Protein AF-A0AAU5KSB3-F1 (afdb_monomer_lite)

Sequence (103 aa):
MIPPGAVTWRLQGNLGGETPVDPVRGPLAVGGLHGERAGLQLPGYPTDDWTPTRLPATDTTPGVSWYTTTVPLDLPAGQDTSLGLTLTDDPSRRYRAEIFVNG

Secondary structure (DSSP, 8-state):
-PPTTPPPP----STTTTS-S-TTT-TTS--SSHHHHHTTTSTT---TTSPP--SSP----SS-----------PPTT------------TT--------S--

pLDDT: mean 93.21, std 6.08, range [63.75, 97.88]

Radius of gyration: 18.81 Å; chains: 1; bounding box: 43×35×61 Å

Structure (mmCIF, N/CA/C/O backbone):
data_AF-A0AAU5KSB3-F1
#
_entry.id   AF-A0AAU5KSB3-F1
#
loop_
_atom_site.group_PDB
_atom_site.id
_atom_site.type_symbol
_atom_site.label_atom_id
_atom_site.label_alt_id
_atom_site.label_comp_id
_atom_site.label_asym_id
_atom_site.label_entity_id
_atom_site.label_seq_id
_atom_site.pdbx_PDB_ins_code
_atom_site.Cartn_x
_atom_site.Cartn_y
_atom_site.Cartn_z
_atom_site.occupancy
_atom_site.B_iso_or_equiv
_atom_site.auth_seq_id
_atom_site.auth_comp_id
_atom_site.auth_asym_id
_atom_site.auth_atom_id
_atom_site.pdbx_PDB_model_num
ATOM 1 N N . MET A 1 1 ? 19.507 5.738 -36.960 1.00 63.75 1 MET A N 1
ATOM 2 C CA . MET A 1 1 ? 19.761 4.314 -36.660 1.00 63.75 1 MET A CA 1
ATOM 3 C C . MET A 1 1 ? 20.229 4.254 -35.214 1.00 63.75 1 MET A C 1
ATOM 5 O O . MET A 1 1 ? 21.204 4.927 -34.906 1.00 63.75 1 MET A O 1
ATOM 9 N N . ILE A 1 2 ? 19.490 3.600 -34.314 1.00 67.69 2 ILE A N 1
ATOM 10 C CA . ILE A 1 2 ? 19.903 3.483 -32.907 1.00 67.69 2 ILE A CA 1
ATOM 11 C C . ILE A 1 2 ? 21.018 2.425 -32.839 1.00 67.69 2 ILE A C 1
ATOM 13 O O . ILE A 1 2 ? 20.821 1.345 -33.399 1.00 67.69 2 ILE A O 1
ATOM 17 N N . PRO A 1 3 ? 22.186 2.716 -32.236 1.00 69.94 3 PRO A N 1
ATOM 18 C CA . PRO A 1 3 ? 23.280 1.756 -32.183 1.00 69.94 3 PRO A CA 1
ATOM 19 C C . PRO A 1 3 ? 22.870 0.502 -31.391 1.00 69.94 3 PRO A C 1
ATOM 21 O O . PRO A 1 3 ? 22.123 0.617 -30.412 1.00 69.94 3 PRO A O 1
ATOM 24 N N . PRO A 1 4 ? 23.344 -0.696 -31.785 1.00 69.69 4 PRO A N 1
ATOM 25 C CA . PRO A 1 4 ? 23.112 -1.913 -31.015 1.00 69.69 4 PRO A CA 1
ATOM 26 C C . PRO A 1 4 ? 23.622 -1.711 -29.582 1.00 69.69 4 PRO A C 1
ATOM 28 O O . PRO A 1 4 ? 24.782 -1.367 -29.372 1.00 69.69 4 PRO A O 1
ATOM 31 N N . GLY A 1 5 ? 22.722 -1.868 -28.606 1.00 82.00 5 GLY A N 1
ATOM 32 C CA . GLY A 1 5 ? 22.999 -1.644 -27.183 1.00 82.00 5 GLY A CA 1
ATOM 33 C C . GLY A 1 5 ? 22.450 -0.341 -26.589 1.00 82.00 5 GLY A C 1
ATOM 34 O O . GLY A 1 5 ? 22.582 -0.145 -25.383 1.00 82.00 5 GLY A O 1
ATOM 35 N N . ALA A 1 6 ? 21.808 0.543 -27.364 1.00 86.12 6 ALA A N 1
ATOM 36 C CA . ALA A 1 6 ? 21.170 1.716 -26.765 1.00 86.12 6 ALA A CA 1
ATOM 37 C C . ALA A 1 6 ? 19.877 1.333 -26.022 1.00 86.12 6 ALA A C 1
ATOM 39 O O . ALA A 1 6 ? 18.973 0.713 -26.586 1.00 86.12 6 ALA A O 1
ATOM 40 N N . VAL A 1 7 ? 19.776 1.749 -24.761 1.00 92.00 7 VAL A N 1
ATOM 41 C CA . VAL A 1 7 ? 18.607 1.516 -23.906 1.00 92.00 7 VAL A CA 1
ATOM 42 C C . VAL A 1 7 ? 17.668 2.716 -23.989 1.00 92.00 7 VAL A C 1
ATOM 44 O O . VAL A 1 7 ? 18.085 3.854 -23.782 1.00 92.00 7 VAL A O 1
ATOM 47 N N . THR A 1 8 ? 16.387 2.468 -24.270 1.00 94.25 8 THR A N 1
ATOM 48 C CA . THR A 1 8 ? 15.326 3.474 -24.108 1.00 94.25 8 THR A CA 1
ATOM 49 C C . THR A 1 8 ? 14.649 3.278 -22.760 1.00 94.25 8 THR A C 1
ATOM 51 O O . THR A 1 8 ? 14.173 2.185 -22.457 1.00 94.25 8 THR A O 1
ATOM 54 N N . TRP A 1 9 ? 14.592 4.342 -21.963 1.00 95.88 9 TRP A N 1
ATOM 55 C CA . TRP A 1 9 ? 14.044 4.309 -20.611 1.00 95.88 9 TRP A CA 1
ATOM 56 C C . TRP A 1 9 ? 12.586 4.760 -20.562 1.00 95.88 9 TRP A C 1
ATOM 58 O O . TRP A 1 9 ? 12.143 5.598 -21.346 1.00 95.88 9 TRP A O 1
ATOM 68 N N . ARG A 1 10 ? 11.854 4.220 -19.587 1.00 96.25 10 ARG A N 1
ATOM 69 C CA . ARG A 1 10 ? 10.553 4.718 -19.134 1.00 96.25 10 ARG A CA 1
ATOM 70 C C . ARG A 1 10 ? 10.571 4.778 -17.611 1.00 96.25 10 ARG A C 1
ATOM 72 O O . ARG A 1 10 ? 11.205 3.938 -16.978 1.00 96.25 10 ARG A O 1
ATOM 79 N N .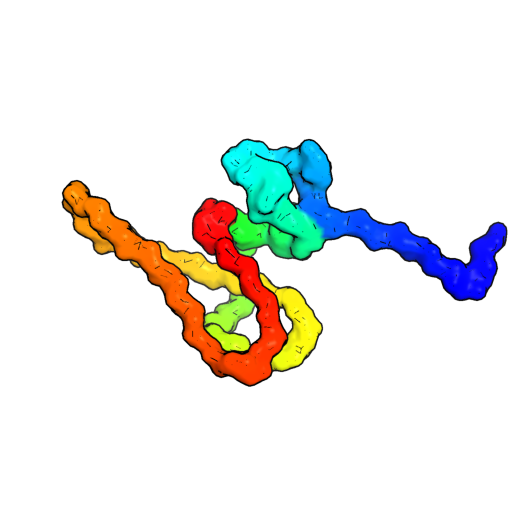 LEU A 1 11 ? 9.872 5.754 -17.044 1.00 96.56 11 LEU A N 1
ATOM 80 C CA . LEU A 1 11 ? 9.721 5.935 -15.604 1.00 96.56 11 LEU A CA 1
ATOM 81 C C . LEU A 1 11 ? 8.267 6.293 -15.304 1.00 96.56 11 LEU A C 1
ATOM 83 O O . LEU A 1 11 ? 7.657 7.050 -16.054 1.00 96.56 11 LEU A O 1
ATOM 87 N N . GLN A 1 12 ? 7.732 5.754 -14.212 1.00 95.81 12 GLN A N 1
ATOM 88 C CA . GLN A 1 12 ? 6.381 6.047 -13.754 1.00 95.81 12 GLN A CA 1
ATOM 89 C C . GLN A 1 12 ? 6.352 6.076 -12.223 1.00 95.81 12 GLN A C 1
ATOM 91 O O . GLN A 1 12 ? 6.645 5.068 -11.583 1.00 95.81 12 GLN A O 1
ATOM 96 N N . GLY A 1 13 ? 5.987 7.230 -11.662 1.00 96.25 13 GLY A N 1
ATOM 97 C CA . GLY A 1 13 ? 5.630 7.388 -10.250 1.00 96.25 13 GLY A CA 1
ATOM 98 C C . GLY A 1 13 ? 4.137 7.139 -10.026 1.00 96.25 13 GLY A C 1
ATOM 99 O O . GLY A 1 13 ? 3.528 6.305 -10.708 1.00 96.25 13 GLY A O 1
ATOM 100 N N . ASN A 1 14 ? 3.531 7.893 -9.112 1.00 96.88 14 ASN A N 1
ATOM 101 C CA . ASN A 1 14 ? 2.084 7.897 -8.914 1.00 96.88 14 ASN A CA 1
ATOM 102 C C . ASN A 1 14 ? 1.325 8.252 -10.195 1.00 96.88 14 ASN A C 1
ATOM 104 O O . ASN A 1 14 ? 1.838 8.919 -11.101 1.00 96.88 14 ASN A O 1
ATOM 108 N N . LEU A 1 15 ? 0.090 7.764 -10.294 1.00 96.62 15 LEU A N 1
ATOM 109 C CA . LEU A 1 15 ? -0.764 8.068 -11.433 1.00 96.62 15 LEU A CA 1
ATOM 110 C C . LEU A 1 15 ? -1.094 9.568 -11.432 1.00 96.62 15 LEU A C 1
ATOM 112 O O . LEU A 1 15 ? -1.516 10.109 -10.414 1.00 96.62 15 LEU A O 1
ATOM 116 N N . GLY A 1 16 ? -0.875 10.229 -12.570 1.00 95.00 16 GLY A N 1
ATOM 117 C CA . GLY A 1 16 ? -1.095 11.670 -12.728 1.00 95.00 16 GLY A CA 1
ATOM 118 C C . GLY A 1 16 ? 0.063 12.569 -12.269 1.00 95.00 16 GLY A C 1
ATOM 119 O O . GLY A 1 16 ? 0.059 13.755 -12.592 1.00 95.00 16 GLY A O 1
ATOM 120 N N . GLY A 1 17 ? 1.088 12.030 -11.595 1.00 95.19 17 GLY A N 1
ATOM 121 C CA . GLY A 1 17 ? 2.250 12.805 -11.144 1.00 95.19 17 GLY A CA 1
ATOM 122 C C . GLY A 1 17 ? 1.839 13.973 -10.243 1.00 95.19 17 GLY A C 1
ATOM 123 O O . GLY A 1 17 ? 1.224 13.768 -9.199 1.00 95.19 17 GLY A O 1
ATOM 124 N N . GLU A 1 18 ? 2.136 15.200 -10.671 1.00 95.69 18 GLU A N 1
ATOM 125 C CA . GLU A 1 18 ? 1.778 16.440 -9.960 1.00 95.69 18 GLU A CA 1
ATOM 126 C C . GLU A 1 18 ? 0.280 16.786 -10.025 1.00 95.69 18 GLU A C 1
ATOM 128 O O . GLU A 1 18 ? -0.158 17.739 -9.387 1.00 95.69 18 GLU A O 1
ATOM 133 N N . THR A 1 19 ? -0.517 16.027 -10.785 1.00 95.00 19 THR A N 1
ATOM 134 C CA . THR A 1 19 ? -1.983 16.131 -10.827 1.00 95.00 19 THR A CA 1
ATOM 135 C C . THR A 1 19 ? -2.593 14.873 -10.198 1.00 95.00 19 THR A C 1
ATOM 137 O O . THR A 1 19 ? -2.823 13.891 -10.908 1.00 95.00 19 THR A O 1
ATOM 140 N N . PRO A 1 20 ? -2.827 14.849 -8.871 1.00 89.88 20 PRO A N 1
ATOM 141 C CA . PRO A 1 20 ? -3.273 13.648 -8.173 1.00 89.88 20 PRO A CA 1
ATOM 142 C C . PRO A 1 20 ? -4.657 13.201 -8.633 1.00 89.88 20 PRO A C 1
ATOM 144 O O . PRO A 1 20 ? -5.579 14.008 -8.743 1.00 89.88 20 PRO A O 1
ATOM 147 N N . VAL A 1 21 ? -4.812 11.894 -8.837 1.00 94.56 21 VAL A N 1
ATOM 148 C CA . VAL A 1 21 ? -6.114 11.282 -9.149 1.00 94.56 21 VAL A CA 1
ATOM 149 C C . VAL A 1 21 ? -7.031 11.183 -7.928 1.00 94.56 21 VAL A C 1
ATOM 151 O O . VAL A 1 21 ? -8.248 11.175 -8.083 1.00 94.56 21 VAL A O 1
ATOM 154 N N . ASP A 1 22 ? -6.453 11.146 -6.724 1.00 95.06 22 ASP A N 1
ATOM 155 C CA . ASP A 1 22 ? -7.172 11.200 -5.451 1.00 95.06 22 ASP A CA 1
ATOM 156 C C . ASP A 1 22 ? -6.875 12.534 -4.741 1.00 95.06 22 ASP A C 1
ATOM 158 O O . ASP A 1 22 ? -5.911 12.643 -3.975 1.00 95.06 22 ASP A O 1
ATOM 162 N N . PRO A 1 23 ? -7.681 13.581 -4.990 1.00 94.38 23 PRO A N 1
ATOM 163 C CA . PRO A 1 23 ? -7.500 14.868 -4.330 1.00 94.38 23 PRO A CA 1
ATOM 164 C C . PRO A 1 23 ? -7.914 14.846 -2.852 1.00 94.38 23 PRO A C 1
ATOM 166 O O . PRO A 1 23 ? -7.558 15.769 -2.125 1.00 94.38 23 PRO A O 1
ATOM 169 N N . VAL A 1 24 ? -8.656 13.827 -2.396 1.00 96.38 24 VAL A N 1
ATOM 170 C CA . VAL A 1 24 ? -9.116 13.723 -1.003 1.00 96.38 24 VAL A CA 1
ATOM 171 C C . VAL A 1 24 ? -7.955 13.325 -0.093 1.00 96.38 24 VAL A C 1
ATOM 173 O O . VAL A 1 24 ? -7.789 13.919 0.971 1.00 96.38 24 VAL A O 1
ATOM 176 N N . ARG A 1 25 ? -7.133 12.355 -0.514 1.00 95.44 25 ARG A N 1
ATOM 177 C CA . ARG A 1 25 ? -5.950 11.895 0.243 1.00 95.44 25 ARG A CA 1
ATOM 178 C C . ARG A 1 25 ? -4.685 12.704 -0.054 1.00 95.44 25 ARG A C 1
ATOM 180 O O . ARG A 1 25 ? -3.765 12.737 0.760 1.00 95.44 25 ARG A O 1
ATOM 187 N N . GLY A 1 26 ? -4.657 13.407 -1.185 1.00 94.19 26 GLY A N 1
ATOM 188 C CA . GLY A 1 26 ? -3.598 14.346 -1.541 1.00 94.19 26 GLY A CA 1
ATOM 189 C C . GLY A 1 26 ? -2.418 13.718 -2.300 1.00 94.19 26 GLY A C 1
ATOM 190 O O . GLY A 1 26 ? -2.363 12.509 -2.521 1.00 94.19 26 GLY A O 1
ATOM 191 N N . PRO A 1 27 ? -1.447 14.549 -2.724 1.00 94.38 27 PRO A N 1
ATOM 192 C CA . PRO A 1 27 ? -0.428 14.172 -3.709 1.00 94.38 27 PRO A CA 1
ATOM 193 C C . PRO A 1 27 ? 0.607 13.149 -3.227 1.00 94.38 27 PRO A C 1
ATOM 195 O O . PRO A 1 27 ? 1.295 12.562 -4.054 1.00 94.38 27 PRO A O 1
ATOM 198 N N . LEU A 1 28 ? 0.749 12.956 -1.914 1.00 95.69 28 LEU A N 1
ATOM 199 C CA . LEU A 1 28 ? 1.788 12.107 -1.319 1.00 95.69 28 LEU A CA 1
ATOM 200 C C . LEU A 1 28 ? 1.238 10.814 -0.708 1.00 95.69 28 LEU A C 1
ATOM 202 O O . LEU A 1 28 ? 1.997 10.068 -0.099 1.00 95.69 28 LEU A O 1
ATOM 206 N N . ALA A 1 29 ? -0.067 10.559 -0.839 1.00 95.62 29 ALA A N 1
ATOM 207 C CA . ALA A 1 29 ? -0.703 9.387 -0.243 1.00 95.62 29 ALA A CA 1
ATOM 208 C C . ALA A 1 29 ? -0.280 8.072 -0.912 1.00 95.62 29 ALA A C 1
ATOM 210 O O . ALA A 1 29 ? -0.317 7.027 -0.275 1.00 95.62 29 ALA A O 1
ATOM 211 N N . VAL A 1 30 ? 0.108 8.125 -2.189 1.00 96.94 30 VAL A N 1
ATOM 212 C CA . VAL A 1 30 ? 0.465 6.953 -2.990 1.00 96.94 30 VAL A CA 1
ATOM 213 C C . VAL A 1 30 ? 1.698 7.216 -3.846 1.00 96.94 30 VAL A C 1
ATOM 215 O O . VAL A 1 30 ? 1.918 8.328 -4.332 1.00 96.94 30 VAL A O 1
ATOM 218 N N . GLY A 1 31 ? 2.487 6.173 -4.057 1.00 96.38 31 GLY A N 1
ATOM 219 C CA . GLY A 1 31 ? 3.657 6.126 -4.914 1.00 96.38 31 GLY A CA 1
ATOM 220 C C . GLY A 1 31 ? 3.398 5.483 -6.279 1.00 96.38 31 GLY A C 1
ATOM 221 O O . GLY A 1 31 ? 2.332 5.601 -6.884 1.00 96.38 31 GLY A O 1
ATOM 222 N N . GLY A 1 32 ? 4.447 4.854 -6.814 1.00 97.00 32 GLY A N 1
ATOM 223 C CA . GLY A 1 32 ? 4.505 4.298 -8.167 1.00 97.00 32 GLY A CA 1
ATOM 224 C C . GLY A 1 32 ? 4.430 2.774 -8.245 1.00 97.00 32 GLY A C 1
ATOM 225 O O . GLY A 1 32 ? 4.826 2.205 -9.265 1.00 97.00 32 GLY A O 1
ATOM 226 N N . LEU A 1 33 ? 3.960 2.073 -7.218 1.00 97.88 33 LEU A N 1
ATOM 227 C CA . LEU A 1 33 ? 3.661 0.650 -7.348 1.00 97.88 33 LEU A CA 1
ATOM 228 C C . LEU A 1 33 ? 2.428 0.454 -8.239 1.00 97.88 33 LEU A C 1
ATOM 230 O O . LEU A 1 33 ? 1.580 1.333 -8.393 1.00 97.88 33 LEU A O 1
ATOM 234 N N . HIS A 1 34 ? 2.326 -0.710 -8.885 1.00 97.31 34 HIS A N 1
ATOM 235 C CA . HIS A 1 34 ? 1.181 -0.989 -9.757 1.00 97.31 34 HIS A CA 1
ATOM 236 C C . HIS A 1 34 ? -0.148 -0.910 -8.995 1.00 97.31 34 HIS A C 1
ATOM 238 O O . HIS A 1 34 ? -1.079 -0.278 -9.488 1.00 97.31 34 HIS A O 1
ATOM 244 N N . GLY A 1 35 ? -0.209 -1.497 -7.795 1.00 97.31 35 GLY A N 1
ATOM 245 C CA . GLY A 1 35 ? -1.433 -1.499 -7.003 1.00 97.31 35 GLY A CA 1
ATOM 246 C C . GLY A 1 35 ? -1.869 -0.106 -6.555 1.00 97.31 35 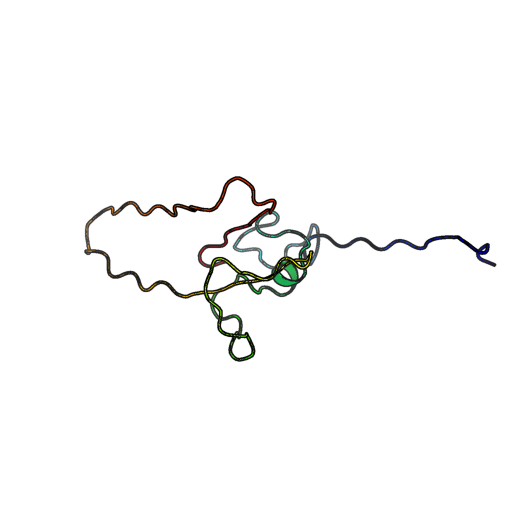GLY A C 1
ATOM 247 O O . GLY A 1 35 ? -3.041 0.229 -6.663 1.00 97.31 35 GLY A O 1
ATOM 248 N N . GLU A 1 36 ? -0.918 0.752 -6.194 1.00 97.75 36 GLU A N 1
ATOM 249 C CA . GLU A 1 36 ? -1.178 2.152 -5.848 1.00 97.75 36 GLU A CA 1
ATOM 250 C C . GLU A 1 36 ? -1.841 2.918 -6.996 1.00 97.75 36 GLU A C 1
ATOM 252 O O . GLU A 1 36 ? -2.845 3.604 -6.808 1.00 97.75 36 GLU A O 1
ATOM 257 N N . ARG A 1 37 ? -1.314 2.759 -8.218 1.00 97.06 37 ARG A N 1
ATOM 258 C CA . ARG A 1 37 ? -1.870 3.412 -9.412 1.00 97.06 37 ARG A CA 1
ATOM 259 C C . ARG A 1 37 ? -3.238 2.879 -9.816 1.00 97.06 37 ARG A C 1
ATOM 261 O O . ARG A 1 37 ? -4.001 3.611 -10.436 1.00 97.06 37 ARG A O 1
ATOM 268 N N . ALA A 1 38 ? -3.510 1.610 -9.534 1.00 96.44 38 ALA A N 1
ATOM 269 C CA . ALA A 1 38 ? -4.794 0.983 -9.817 1.00 96.44 38 ALA A CA 1
ATOM 270 C C . ALA A 1 38 ? -5.802 1.141 -8.660 1.00 96.44 38 ALA A C 1
ATOM 272 O O . ALA A 1 38 ? -6.967 0.795 -8.830 1.00 96.44 38 ALA A O 1
ATOM 273 N N . GLY A 1 39 ? -5.388 1.709 -7.520 1.00 96.88 39 GLY A N 1
ATOM 274 C CA . GLY A 1 39 ? -6.260 1.976 -6.377 1.00 96.88 39 GLY A CA 1
ATOM 275 C C . GLY A 1 39 ? -6.575 0.746 -5.525 1.00 96.88 39 GLY A C 1
ATOM 276 O O . GLY A 1 39 ? -7.611 0.726 -4.867 1.00 96.88 39 GLY A O 1
ATOM 277 N N . LEU A 1 40 ? -5.709 -0.274 -5.520 1.00 97.31 40 LEU A N 1
ATOM 278 C CA . LEU A 1 40 ? -5.927 -1.541 -4.799 1.00 97.31 40 LEU A CA 1
ATOM 279 C C . LEU A 1 40 ? -6.063 -1.354 -3.280 1.00 97.31 40 LEU A C 1
ATOM 281 O O . LEU A 1 40 ? -6.664 -2.187 -2.608 1.00 97.31 40 LEU A O 1
ATOM 285 N N . GLN A 1 41 ? -5.499 -0.274 -2.741 1.00 96.50 41 GLN A N 1
ATOM 286 C CA . GLN A 1 41 ? -5.587 0.101 -1.331 1.00 96.50 41 GLN A CA 1
ATOM 287 C C . GLN A 1 41 ? -6.937 0.716 -0.934 1.00 96.50 41 GLN A C 1
ATOM 289 O O . GLN A 1 41 ? -7.221 0.854 0.256 1.00 96.50 41 GLN A O 1
ATOM 294 N N . LEU A 1 42 ? -7.758 1.130 -1.905 1.00 96.94 42 LEU A N 1
ATOM 295 C CA . LEU A 1 42 ? -8.999 1.844 -1.631 1.00 96.94 42 LEU A CA 1
ATOM 296 C C . LEU A 1 42 ? -10.107 0.885 -1.161 1.00 96.94 42 LEU A C 1
ATOM 298 O O . LEU A 1 42 ? -10.251 -0.216 -1.701 1.00 96.94 42 LEU A O 1
ATOM 302 N N . PRO A 1 43 ? -10.953 1.312 -0.204 1.00 95.62 43 PRO A N 1
ATOM 303 C CA . PRO A 1 43 ? -12.147 0.563 0.167 1.00 95.62 43 PRO A CA 1
ATOM 304 C C . PRO A 1 43 ? -13.038 0.270 -1.045 1.00 95.62 43 PRO A C 1
ATOM 306 O O . PRO A 1 43 ? -13.317 1.158 -1.849 1.00 95.62 43 PRO A O 1
ATOM 309 N N . GLY A 1 44 ? -13.520 -0.969 -1.147 1.00 93.50 44 GLY A N 1
ATOM 310 C CA . GLY A 1 44 ? -14.422 -1.396 -2.219 1.00 93.50 44 GLY A CA 1
ATOM 311 C C . GLY A 1 44 ? -13.740 -1.794 -3.531 1.00 93.50 44 GLY A C 1
ATOM 312 O O . GLY A 1 44 ? -14.451 -2.121 -4.480 1.00 93.50 44 GLY A O 1
ATOM 313 N N . TYR A 1 45 ? -12.402 -1.804 -3.609 1.00 96.06 45 TYR A N 1
ATOM 314 C CA . TYR A 1 45 ? -11.710 -2.408 -4.750 1.00 96.06 45 TYR A CA 1
ATOM 315 C C . TYR A 1 45 ? -12.089 -3.902 -4.866 1.00 96.06 45 TYR A C 1
ATOM 317 O O . TYR A 1 45 ? -12.029 -4.612 -3.858 1.00 96.06 45 TYR A O 1
ATOM 325 N N . PRO A 1 46 ? -12.486 -4.398 -6.054 1.00 96.00 46 PRO A N 1
ATOM 326 C CA . PRO A 1 46 ? -12.935 -5.777 -6.220 1.00 96.00 46 PRO A CA 1
ATOM 327 C C . PRO A 1 46 ? -11.769 -6.756 -6.054 1.00 96.00 46 PRO A C 1
ATOM 329 O O . PRO A 1 46 ? -10.756 -6.676 -6.753 1.00 96.00 46 PRO A O 1
ATOM 332 N N . THR A 1 47 ? -11.916 -7.689 -5.117 1.00 96.19 47 THR A N 1
ATOM 333 C CA . THR A 1 47 ? -10.875 -8.662 -4.744 1.00 96.19 47 THR A CA 1
ATOM 334 C C . THR A 1 47 ? -11.367 -10.104 -4.841 1.00 96.19 47 THR A C 1
ATOM 336 O O . THR A 1 47 ? -10.686 -11.011 -4.375 1.00 96.19 47 THR A O 1
ATOM 339 N N . ASP A 1 48 ? -12.514 -10.337 -5.486 1.00 95.19 48 ASP A N 1
ATOM 340 C CA . ASP A 1 48 ? -13.117 -11.669 -5.638 1.00 95.19 48 ASP A CA 1
ATOM 341 C C . ASP A 1 48 ? -12.189 -12.661 -6.360 1.00 95.19 48 ASP A C 1
ATOM 343 O O . ASP A 1 48 ? -12.170 -13.848 -6.044 1.00 95.19 48 ASP A O 1
ATOM 347 N N . ASP A 1 49 ? -11.361 -12.155 -7.279 1.00 95.94 49 ASP A N 1
ATOM 348 C CA . ASP A 1 49 ? -10.378 -12.946 -8.029 1.00 95.94 49 ASP A CA 1
ATOM 349 C C . ASP A 1 49 ? -9.043 -13.133 -7.278 1.00 95.94 49 ASP A C 1
ATOM 351 O O . ASP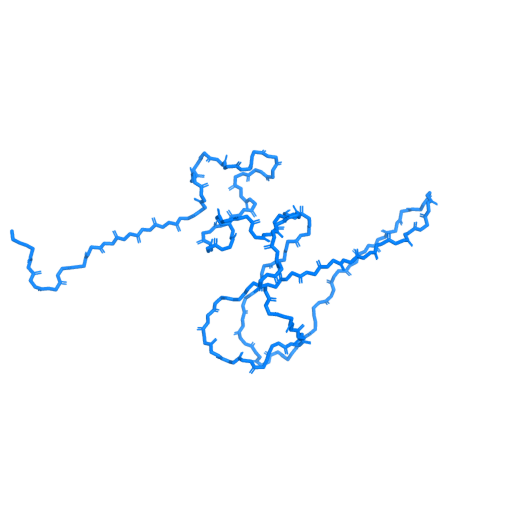 A 1 49 ? -8.103 -13.740 -7.801 1.00 95.94 49 ASP A O 1
ATOM 355 N N . TRP A 1 50 ? -8.904 -12.590 -6.063 1.00 96.12 50 TRP A N 1
ATOM 356 C CA . TRP A 1 50 ? -7.665 -12.707 -5.297 1.00 96.12 50 TRP A CA 1
ATOM 357 C C . TRP A 1 50 ? -7.595 -14.058 -4.601 1.00 96.12 50 TRP A C 1
ATOM 359 O O . TRP A 1 50 ? -8.571 -14.580 -4.06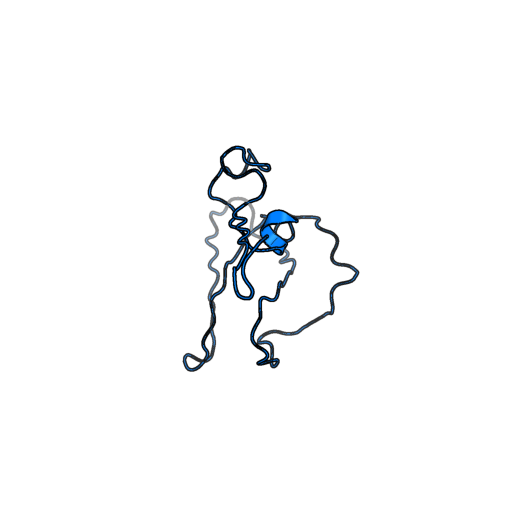9 1.00 96.12 50 TRP A O 1
ATOM 369 N N . THR A 1 51 ? -6.392 -14.626 -4.560 1.00 95.31 51 THR A N 1
ATOM 370 C CA . THR A 1 51 ? -6.172 -15.906 -3.889 1.00 95.31 51 THR A CA 1
ATOM 371 C C . THR A 1 51 ? -6.232 -15.720 -2.370 1.00 95.31 51 THR A C 1
ATOM 373 O O . THR A 1 51 ? -5.434 -14.947 -1.829 1.00 95.31 51 THR A O 1
ATOM 376 N N . PRO A 1 52 ? -7.112 -16.445 -1.651 1.00 94.88 52 PRO A N 1
ATOM 377 C CA . PRO A 1 52 ? -7.105 -16.438 -0.196 1.00 94.88 52 PRO A CA 1
ATOM 378 C C . PRO A 1 52 ? -5.756 -16.924 0.332 1.00 94.88 52 PRO A C 1
ATOM 380 O O . PRO A 1 52 ? -5.229 -17.944 -0.114 1.00 94.88 52 PRO A O 1
ATOM 383 N N . THR A 1 53 ? -5.190 -16.207 1.297 1.00 92.94 53 THR A N 1
ATOM 384 C CA . THR A 1 53 ? -3.867 -16.520 1.844 1.00 92.94 53 THR A CA 1
ATOM 385 C C . THR A 1 53 ? -3.818 -16.306 3.350 1.00 92.94 53 THR A C 1
ATOM 387 O O . THR A 1 53 ? -4.655 -15.611 3.928 1.00 92.94 53 THR A O 1
ATOM 390 N N . ARG A 1 54 ? -2.821 -16.912 3.998 1.00 91.25 54 ARG A N 1
ATOM 391 C CA . ARG A 1 54 ? -2.518 -16.711 5.414 1.00 91.25 54 ARG A CA 1
ATOM 392 C C . ARG A 1 54 ? -1.111 -16.152 5.541 1.00 91.25 54 ARG A C 1
ATOM 394 O O . ARG A 1 54 ? -0.167 -16.719 5.000 1.00 91.25 54 ARG A O 1
ATOM 401 N N . LEU A 1 55 ? -0.981 -15.064 6.292 1.00 88.69 55 LEU A N 1
ATOM 402 C CA . LEU A 1 55 ? 0.317 -14.486 6.616 1.00 88.69 55 LEU A CA 1
ATOM 403 C C . LEU A 1 55 ? 0.940 -15.161 7.858 1.00 88.69 55 LEU A C 1
ATOM 405 O O . LEU A 1 55 ? 0.201 -15.608 8.742 1.00 88.69 55 LEU A O 1
ATOM 409 N N . PRO A 1 56 ? 2.282 -15.222 7.945 1.00 87.75 56 PRO A N 1
ATOM 410 C CA . PRO A 1 56 ? 3.226 -14.721 6.944 1.00 87.75 56 PRO A CA 1
ATOM 411 C C . PRO A 1 56 ? 3.288 -15.595 5.682 1.00 87.75 56 PRO A C 1
ATOM 413 O O . PRO A 1 56 ? 3.222 -16.820 5.770 1.00 87.75 56 PRO A O 1
ATOM 416 N N . ALA A 1 57 ? 3.452 -14.958 4.519 1.00 83.62 57 ALA A N 1
ATOM 417 C CA . ALA A 1 57 ? 3.632 -15.664 3.253 1.00 83.62 57 ALA A CA 1
ATOM 418 C C . ALA A 1 57 ? 4.911 -16.521 3.285 1.00 83.62 57 ALA A C 1
ATOM 420 O O . ALA A 1 57 ? 5.945 -16.101 3.807 1.00 83.62 57 ALA A O 1
ATOM 421 N N . THR A 1 58 ? 4.826 -17.736 2.743 1.00 85.44 58 THR A N 1
ATOM 422 C CA . THR A 1 58 ? 5.949 -18.685 2.660 1.00 85.44 58 THR A CA 1
ATOM 423 C C . THR A 1 58 ? 6.691 -18.619 1.330 1.00 85.44 58 THR A C 1
ATOM 425 O O . THR A 1 58 ? 7.788 -19.164 1.228 1.00 85.44 58 THR A O 1
ATOM 428 N N . ASP A 1 59 ? 6.109 -17.965 0.323 1.00 85.19 59 ASP A N 1
ATOM 429 C CA . ASP A 1 59 ? 6.768 -17.710 -0.953 1.00 85.19 59 ASP A CA 1
ATOM 430 C C . ASP A 1 59 ? 7.922 -16.720 -0.754 1.00 85.19 59 ASP A C 1
ATOM 432 O O . ASP A 1 59 ? 7.754 -15.641 -0.185 1.00 85.19 59 ASP A O 1
ATOM 436 N N . THR A 1 60 ? 9.108 -17.119 -1.202 1.00 86.00 60 THR A N 1
ATOM 437 C CA . THR A 1 60 ? 10.350 -16.346 -1.099 1.00 86.00 60 THR A CA 1
ATOM 438 C C . THR A 1 60 ? 10.776 -15.744 -2.435 1.00 86.00 60 THR A C 1
ATOM 440 O O . THR A 1 60 ? 11.848 -15.140 -2.525 1.00 86.00 60 THR A O 1
ATOM 443 N N . THR A 1 61 ? 9.950 -15.886 -3.475 1.00 92.88 61 THR A N 1
ATOM 444 C CA . THR A 1 61 ? 10.196 -15.304 -4.793 1.00 92.88 61 THR A CA 1
ATOM 445 C C . THR A 1 61 ? 10.260 -13.775 -4.684 1.00 92.88 61 THR A C 1
ATOM 447 O O . THR A 1 61 ? 9.317 -13.158 -4.182 1.00 92.88 61 THR A O 1
ATOM 450 N N . PRO A 1 62 ? 11.344 -13.121 -5.150 1.00 94.56 62 PRO A N 1
ATOM 451 C CA . PRO A 1 62 ? 11.430 -11.666 -5.128 1.00 94.56 62 PRO A CA 1
ATOM 452 C C . PRO A 1 62 ? 10.319 -11.018 -5.959 1.00 94.56 62 PRO A C 1
ATOM 454 O O . PRO A 1 62 ? 10.152 -11.326 -7.139 1.00 94.56 62 PRO A O 1
ATOM 457 N N . GLY A 1 63 ? 9.595 -10.076 -5.360 1.00 94.81 63 GLY A N 1
ATOM 458 C CA . GLY A 1 63 ? 8.486 -9.395 -6.015 1.00 94.81 63 GLY A CA 1
ATOM 459 C C . GLY A 1 63 ? 7.755 -8.432 -5.087 1.00 94.81 63 GLY A C 1
ATOM 460 O O . GLY A 1 63 ? 8.203 -8.150 -3.976 1.00 94.81 63 GLY A O 1
ATOM 461 N N . VAL A 1 64 ? 6.624 -7.923 -5.572 1.00 95.75 64 VAL A N 1
ATOM 462 C CA . VAL A 1 64 ? 5.693 -7.092 -4.804 1.00 95.75 64 VAL A CA 1
ATOM 463 C C . VAL A 1 64 ? 4.350 -7.804 -4.782 1.00 95.75 64 VAL A C 1
ATOM 465 O O . VAL A 1 64 ? 3.768 -8.045 -5.839 1.00 95.75 64 VAL A O 1
ATOM 468 N N . SER A 1 65 ? 3.860 -8.098 -3.583 1.00 95.19 65 SER A N 1
ATOM 469 C CA . SER A 1 65 ? 2.556 -8.721 -3.362 1.00 95.19 65 SER A CA 1
ATOM 470 C C . SER A 1 65 ? 1.633 -7.752 -2.642 1.00 95.19 65 SER A C 1
ATOM 472 O O . SER A 1 65 ? 2.069 -7.008 -1.764 1.00 95.19 65 SER A O 1
ATOM 474 N N . TRP A 1 66 ? 0.357 -7.788 -3.010 1.00 96.12 66 TRP A N 1
ATOM 475 C CA . TRP A 1 66 ? -0.696 -7.004 -2.382 1.00 96.12 66 TRP A CA 1
ATOM 476 C C . TRP A 1 66 ? -1.574 -7.920 -1.544 1.00 96.12 66 TRP A C 1
ATOM 478 O O . TRP A 1 66 ? -1.931 -9.017 -1.971 1.00 96.12 66 TRP A O 1
ATOM 488 N N . TYR A 1 67 ? -1.914 -7.456 -0.349 1.00 95.50 67 TYR A N 1
ATOM 489 C CA . TYR A 1 67 ? -2.793 -8.156 0.574 1.00 95.50 67 TYR A CA 1
ATOM 490 C C . TYR A 1 67 ? -3.880 -7.194 1.018 1.00 95.50 67 TYR A C 1
ATOM 492 O O . TYR A 1 67 ? -3.642 -5.997 1.160 1.00 95.50 67 TYR A O 1
ATOM 500 N N . THR A 1 68 ? -5.066 -7.731 1.254 1.00 95.81 68 THR A N 1
ATOM 501 C CA . THR A 1 68 ? -6.201 -6.968 1.754 1.00 95.81 68 THR A CA 1
ATOM 502 C C . THR A 1 68 ? -6.977 -7.815 2.745 1.00 95.81 68 THR A C 1
ATOM 504 O O . THR A 1 68 ? -6.979 -9.045 2.674 1.00 95.81 68 THR A O 1
ATOM 507 N N . THR A 1 69 ? -7.597 -7.150 3.707 1.00 94.62 69 THR A N 1
ATOM 508 C CA . THR A 1 69 ? -8.489 -7.765 4.681 1.00 94.62 69 THR A CA 1
ATOM 509 C C . THR A 1 69 ? -9.455 -6.710 5.205 1.00 94.62 69 THR A C 1
ATOM 511 O O . THR A 1 69 ? -9.223 -5.509 5.061 1.00 94.62 69 THR A O 1
ATOM 514 N N . THR A 1 70 ? -10.541 -7.150 5.831 1.00 94.12 70 THR A N 1
ATOM 515 C CA . THR A 1 70 ? -11.497 -6.278 6.513 1.00 94.12 70 THR A CA 1
ATOM 516 C C . THR A 1 70 ? -11.500 -6.612 7.995 1.00 94.12 70 THR A C 1
ATOM 518 O O . THR A 1 70 ? -11.639 -7.773 8.376 1.00 94.12 70 THR A O 1
ATOM 521 N N . VAL A 1 71 ? -11.357 -5.587 8.833 1.00 94.19 71 VAL A N 1
ATOM 522 C CA . VAL A 1 71 ? -11.404 -5.723 10.290 1.00 94.19 71 VAL A CA 1
ATOM 523 C C . VAL A 1 71 ? -12.697 -5.076 10.788 1.00 94.19 71 VAL A C 1
ATOM 525 O O . VAL A 1 71 ? -12.800 -3.849 10.745 1.00 94.19 71 VAL A O 1
ATOM 528 N N . PRO A 1 72 ? -13.698 -5.857 11.234 1.00 95.75 72 PRO A N 1
ATOM 529 C CA . PRO A 1 72 ? -14.875 -5.287 11.871 1.00 95.75 72 PRO A CA 1
ATOM 530 C C . PRO A 1 72 ? -14.481 -4.713 13.236 1.00 95.75 72 PRO A C 1
ATOM 532 O O . PRO A 1 72 ? -13.856 -5.396 14.048 1.00 95.75 72 PRO A O 1
ATOM 535 N N . LEU A 1 73 ? -14.842 -3.455 13.481 1.00 94.81 73 LEU A N 1
ATOM 536 C CA . LEU A 1 73 ? -14.635 -2.784 14.760 1.00 94.81 73 LEU A CA 1
ATOM 537 C C . LEU A 1 73 ? -15.991 -2.531 15.417 1.00 94.81 73 LEU A C 1
ATOM 539 O O . LEU A 1 73 ? -16.839 -1.855 14.841 1.00 94.81 73 LEU A O 1
ATOM 543 N N . ASP A 1 74 ? -16.166 -3.058 16.625 1.00 95.81 74 ASP A N 1
ATOM 544 C CA . ASP A 1 74 ? -17.334 -2.836 17.483 1.00 95.81 74 ASP A CA 1
ATOM 545 C C . ASP A 1 74 ? -16.855 -2.209 18.797 1.00 95.81 74 ASP A C 1
ATOM 547 O O . ASP A 1 74 ? -16.632 -2.883 19.804 1.00 95.81 74 ASP A O 1
ATOM 551 N N . LEU A 1 75 ? -16.537 -0.914 18.732 1.00 95.75 75 LEU A N 1
ATOM 552 C CA . LEU A 1 75 ? -16.000 -0.164 19.865 1.00 95.75 75 LEU A CA 1
ATOM 553 C C . LEU A 1 75 ? -17.136 0.468 20.684 1.00 95.75 75 LEU A C 1
ATOM 555 O O . LEU A 1 75 ? -18.122 0.928 20.101 1.00 95.75 75 LEU A O 1
ATOM 559 N N . PRO A 1 76 ? -16.996 0.575 22.019 1.00 95.44 76 PRO A N 1
ATOM 560 C CA . PRO A 1 76 ? -17.999 1.222 22.855 1.00 95.44 76 PRO A CA 1
ATOM 561 C C . PRO A 1 76 ? -18.249 2.679 22.447 1.00 95.44 76 PRO A C 1
ATOM 563 O O . PRO A 1 76 ? -17.320 3.479 22.319 1.00 95.44 76 PRO A O 1
ATOM 566 N N . ALA A 1 77 ? -19.522 3.050 22.309 1.00 95.25 77 ALA A N 1
ATOM 567 C CA . ALA A 1 77 ? -19.904 4.435 22.068 1.00 95.25 77 ALA A CA 1
ATOM 568 C C . ALA A 1 77 ? -19.520 5.342 23.254 1.00 95.25 77 ALA A C 1
ATOM 570 O O . ALA A 1 77 ? -19.596 4.942 24.416 1.00 95.25 77 ALA A O 1
ATOM 571 N N . GLY A 1 78 ? -19.148 6.590 22.957 1.00 96.69 78 GLY A N 1
ATOM 572 C CA . GLY A 1 78 ? -18.840 7.606 23.971 1.00 96.69 78 GLY A CA 1
ATOM 573 C C . GLY A 1 78 ? -17.476 7.453 24.653 1.00 96.69 78 GLY A C 1
ATOM 574 O O . GLY A 1 78 ? -17.223 8.148 25.634 1.00 96.69 78 GLY A O 1
ATOM 575 N N . GLN A 1 79 ? -16.605 6.572 24.153 1.00 96.00 79 GLN A N 1
ATOM 576 C CA . GLN A 1 79 ? -15.230 6.420 24.632 1.00 96.00 79 GLN A CA 1
ATOM 577 C C . GLN A 1 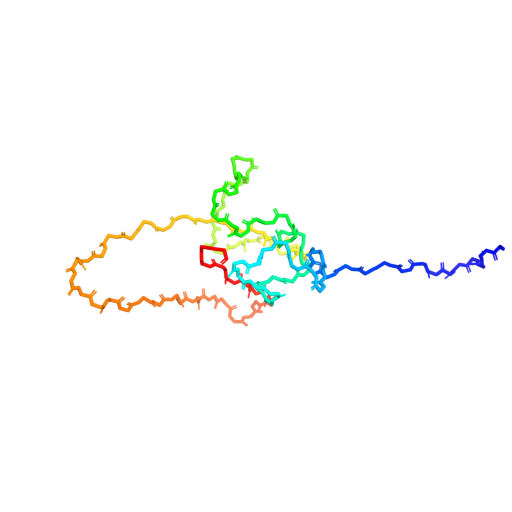79 ? -14.220 6.805 23.553 1.00 96.00 79 GLN A C 1
ATOM 579 O O . GLN A 1 79 ? -14.424 6.531 22.372 1.00 96.00 79 GLN A O 1
ATOM 584 N N . ASP A 1 80 ? -13.102 7.389 23.979 1.00 96.44 80 ASP A N 1
ATOM 585 C CA . ASP A 1 80 ? -11.920 7.567 23.137 1.00 96.44 80 ASP A CA 1
ATOM 586 C C . ASP A 1 80 ? -11.031 6.321 23.263 1.00 96.44 80 ASP A C 1
ATOM 588 O O . ASP A 1 80 ? -10.288 6.154 24.233 1.00 96.44 80 ASP A O 1
ATOM 592 N N . THR A 1 81 ? -11.192 5.386 22.324 1.00 96.12 81 THR A N 1
ATOM 593 C CA . THR A 1 81 ? -10.463 4.112 22.323 1.00 96.12 81 THR A CA 1
ATOM 594 C C . THR A 1 81 ? -9.275 4.188 21.373 1.00 96.12 81 THR A C 1
ATOM 596 O O . THR A 1 81 ? -9.444 4.239 20.156 1.00 96.12 81 THR A O 1
ATOM 599 N N . SER A 1 82 ? -8.060 4.131 21.918 1.00 95.88 82 SER A N 1
ATOM 600 C CA . SER A 1 82 ? -6.842 4.048 21.108 1.00 95.88 82 SER A CA 1
ATOM 601 C C . SER A 1 82 ? -6.671 2.658 20.491 1.00 95.88 82 SER A C 1
ATOM 603 O O . SER A 1 82 ? -6.761 1.645 21.185 1.00 95.88 82 SER A O 1
ATOM 605 N N . LEU A 1 83 ? -6.356 2.617 19.195 1.00 96.06 83 LEU A N 1
ATOM 606 C CA . LEU A 1 83 ? -6.007 1.399 18.464 1.00 96.06 83 LEU A CA 1
ATOM 607 C C . LEU A 1 83 ? -4.559 1.471 17.978 1.00 96.06 83 LEU A C 1
ATOM 609 O O . LEU A 1 83 ? -4.094 2.519 17.533 1.00 96.06 83 LEU A O 1
ATOM 613 N N . GLY A 1 84 ? -3.859 0.341 18.033 1.00 95.50 84 GLY A N 1
ATOM 614 C CA . GLY A 1 84 ? -2.498 0.204 17.526 1.00 95.50 84 GLY A CA 1
ATOM 615 C C . GLY A 1 84 ? -2.368 -1.020 16.630 1.00 95.50 84 GLY A C 1
ATOM 616 O O . GLY A 1 84 ? -2.915 -2.078 16.938 1.00 95.50 84 GLY A O 1
ATOM 617 N N . LEU A 1 85 ? -1.620 -0.883 15.535 1.00 94.25 85 LEU A N 1
ATOM 618 C CA . LEU A 1 85 ? -1.200 -2.007 14.705 1.00 94.25 85 LEU A CA 1
ATOM 619 C C . LEU A 1 85 ? 0.223 -2.409 15.094 1.00 94.25 85 LEU A C 1
ATOM 621 O O . LEU A 1 85 ? 1.157 -1.621 14.965 1.00 94.25 85 LEU A O 1
ATOM 625 N N . THR A 1 86 ? 0.396 -3.645 15.556 1.00 93.94 86 THR A N 1
ATOM 626 C CA . THR A 1 86 ? 1.713 -4.220 15.849 1.00 93.94 86 THR A CA 1
ATOM 627 C C . THR A 1 86 ? 2.059 -5.263 14.799 1.00 93.94 86 THR A C 1
ATOM 629 O O . THR A 1 86 ? 1.310 -6.212 14.586 1.00 93.94 86 THR A O 1
ATOM 632 N N . LEU A 1 87 ? 3.212 -5.093 14.155 1.00 90.06 87 LEU A N 1
ATOM 633 C CA . LEU A 1 87 ? 3.776 -6.067 13.228 1.00 90.06 87 LEU A CA 1
ATOM 634 C C . LEU A 1 87 ? 4.848 -6.869 13.964 1.00 90.06 87 LEU A C 1
ATOM 636 O O . LEU A 1 87 ? 5.788 -6.301 14.519 1.00 90.06 87 LEU A O 1
ATOM 640 N N . THR A 1 88 ? 4.701 -8.189 13.986 1.00 90.62 88 THR A N 1
ATOM 641 C CA . THR A 1 88 ? 5.696 -9.112 14.541 1.00 90.62 88 THR A CA 1
ATOM 642 C C . THR A 1 88 ? 6.090 -10.090 13.452 1.00 90.62 88 THR A C 1
ATOM 644 O O . THR A 1 88 ? 5.226 -10.739 12.867 1.00 90.62 88 THR A O 1
ATOM 647 N N . ASP A 1 89 ? 7.385 -10.180 13.173 1.00 89.56 89 ASP A N 1
ATOM 648 C CA . ASP A 1 89 ? 7.931 -11.122 12.201 1.00 89.56 89 ASP A CA 1
ATOM 649 C C . ASP A 1 89 ? 9.363 -11.522 12.588 1.00 89.56 89 ASP A C 1
ATOM 651 O O . ASP A 1 89 ? 9.960 -10.956 13.508 1.00 89.56 89 ASP A O 1
ATOM 655 N N . ASP A 1 90 ? 9.911 -12.508 11.886 1.00 89.69 90 ASP A N 1
ATOM 656 C CA . ASP A 1 90 ? 11.304 -12.919 12.003 1.00 89.69 90 ASP A CA 1
ATOM 657 C C . ASP A 1 90 ? 12.247 -11.789 11.525 1.00 89.69 90 ASP A C 1
ATOM 659 O O . ASP A 1 90 ? 12.227 -11.427 10.342 1.00 89.69 90 ASP A O 1
ATOM 663 N N . PRO A 1 91 ? 13.127 -11.247 12.394 1.00 89.69 91 PRO A N 1
ATOM 664 C CA . PRO A 1 91 ? 14.034 -10.151 12.045 1.00 89.69 91 PRO A CA 1
ATOM 665 C C . PRO A 1 91 ? 15.111 -10.538 11.018 1.00 89.69 91 PRO A C 1
ATOM 667 O O . PRO A 1 91 ? 15.831 -9.668 10.517 1.00 89.69 91 PRO A O 1
ATOM 670 N N . SER A 1 92 ? 15.267 -11.826 10.700 1.00 90.44 92 SER A N 1
ATOM 671 C CA . SER A 1 92 ? 16.136 -12.291 9.616 1.00 90.44 92 SER A CA 1
ATOM 672 C C . SER A 1 92 ? 15.544 -12.018 8.228 1.00 90.44 92 SER A C 1
ATOM 674 O O . SER A 1 92 ? 16.300 -11.891 7.260 1.00 90.44 92 SER A O 1
ATOM 676 N N . ARG A 1 93 ? 14.218 -11.845 8.120 1.00 88.38 93 ARG A N 1
ATOM 677 C CA . ARG A 1 93 ? 13.550 -11.537 6.853 1.00 88.38 93 ARG A CA 1
ATOM 678 C C . ARG A 1 93 ? 13.919 -10.145 6.350 1.00 88.38 93 ARG A C 1
ATOM 680 O O . ARG A 1 93 ? 14.264 -9.229 7.101 1.00 88.38 93 ARG A O 1
ATOM 687 N N . ARG A 1 94 ? 13.897 -9.998 5.026 1.00 90.31 94 ARG A N 1
ATOM 688 C CA . ARG A 1 94 ? 14.271 -8.768 4.320 1.00 90.31 94 ARG A CA 1
ATOM 689 C C . ARG A 1 94 ? 13.137 -8.385 3.386 1.00 90.31 94 ARG A C 1
ATOM 691 O O . ARG A 1 94 ? 13.011 -8.945 2.305 1.00 90.31 94 ARG A O 1
ATOM 698 N N . TYR A 1 95 ? 12.315 -7.441 3.823 1.00 91.75 95 TYR A N 1
ATOM 699 C CA . TYR A 1 95 ? 11.218 -6.895 3.034 1.00 91.75 95 TYR A CA 1
ATOM 700 C C . TYR A 1 95 ? 10.951 -5.438 3.424 1.00 91.75 95 TYR A C 1
ATOM 702 O O . TYR A 1 95 ? 11.484 -4.928 4.412 1.00 91.75 95 TYR A O 1
ATOM 710 N N . ARG A 1 96 ? 10.129 -4.768 2.620 1.00 94.19 96 ARG A N 1
ATOM 711 C CA . ARG A 1 96 ? 9.499 -3.486 2.946 1.00 94.19 96 ARG A CA 1
ATOM 712 C C . ARG A 1 96 ? 7.993 -3.689 2.861 1.00 94.19 96 ARG A C 1
ATOM 714 O O . ARG A 1 96 ? 7.540 -4.463 2.022 1.00 94.19 96 ARG A O 1
ATOM 721 N N . ALA A 1 97 ? 7.248 -3.023 3.730 1.00 93.88 97 ALA A N 1
ATOM 722 C CA . ALA A 1 97 ? 5.795 -3.036 3.710 1.00 93.88 97 ALA A CA 1
ATOM 723 C C . ALA A 1 97 ? 5.277 -1.607 3.848 1.00 93.88 97 ALA A C 1
ATOM 725 O O . ALA A 1 97 ? 5.829 -0.815 4.611 1.00 93.88 97 ALA A O 1
ATOM 726 N N . GLU A 1 98 ? 4.208 -1.322 3.119 1.00 96.62 98 GLU A N 1
ATOM 727 C CA . GLU A 1 98 ? 3.411 -0.108 3.232 1.00 96.62 98 GLU A CA 1
ATOM 728 C C . GLU A 1 98 ? 2.020 -0.534 3.696 1.00 96.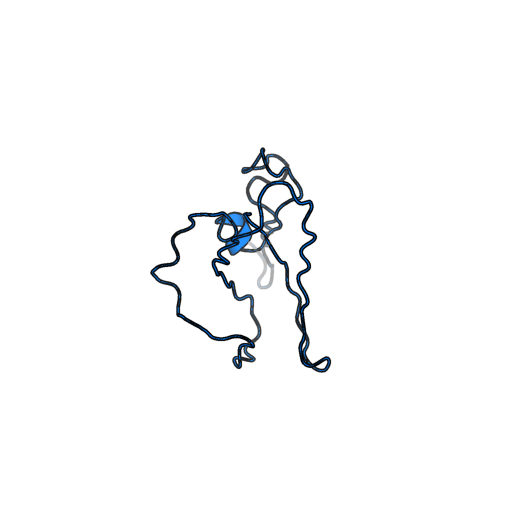62 98 GLU A C 1
ATOM 730 O O . GLU A 1 98 ? 1.479 -1.532 3.214 1.00 96.62 98 GLU A O 1
ATOM 735 N N . ILE A 1 99 ? 1.483 0.169 4.692 1.00 96.81 99 ILE A N 1
ATOM 736 C CA . ILE A 1 99 ? 0.196 -0.161 5.301 1.00 96.81 99 ILE A CA 1
ATOM 737 C C . ILE A 1 99 ? -0.774 0.973 5.011 1.00 96.81 99 ILE A C 1
ATOM 739 O O . ILE A 1 99 ? -0.539 2.110 5.416 1.00 96.81 99 ILE A O 1
ATOM 743 N N . PHE A 1 100 ? -1.884 0.627 4.371 1.00 97.69 100 PHE A N 1
ATOM 744 C CA . PHE A 1 100 ? -2.997 1.526 4.107 1.00 97.69 100 PHE A CA 1
ATOM 745 C C . PHE A 1 100 ? -4.169 1.148 5.011 1.00 97.69 100 PHE A C 1
ATOM 747 O O . PHE A 1 100 ? -4.515 -0.029 5.131 1.00 97.69 100 PHE A O 1
ATOM 754 N N . VAL A 1 101 ? -4.785 2.140 5.655 1.00 97.44 101 VAL A N 1
ATOM 755 C CA . VAL A 1 101 ? -5.978 1.951 6.490 1.00 97.44 101 VAL A CA 1
ATOM 756 C C . VAL A 1 101 ? -7.094 2.797 5.899 1.00 97.44 101 VAL A C 1
ATOM 758 O O . VAL A 1 101 ? -7.102 4.012 6.054 1.00 97.44 101 VAL A O 1
ATOM 761 N N . ASN A 1 102 ? -8.042 2.136 5.232 1.00 96.94 102 ASN A N 1
ATOM 762 C CA . ASN A 1 102 ? -9.133 2.775 4.489 1.00 96.94 102 ASN A CA 1
ATOM 763 C C . ASN A 1 102 ? -8.668 3.701 3.349 1.00 96.94 102 ASN A C 1
ATOM 765 O O . ASN A 1 102 ? -9.318 4.708 3.045 1.00 96.94 102 ASN A O 1
ATOM 769 N N . GLY A 1 103 ? -7.602 3.283 2.663 1.00 95.44 103 GLY A N 1
ATOM 770 C CA . GLY A 1 103 ? -7.016 3.958 1.506 1.00 95.44 103 GLY A CA 1
ATOM 771 C C . GLY A 1 103 ? -5.895 4.907 1.864 1.00 95.44 103 GLY A C 1
ATOM 772 O O . GLY A 1 103 ? -6.100 5.731 2.778 1.00 95.44 103 GLY A O 1
#

Foldseek 3Di:
DDPPPDDDDDDFWAPPQQHHPDPPCHRPNGIGDPCRNVVVLAPPDDCVVPDDDDPPDPDPPDDDDDDDDDDDDDDDPPDDDDDDDDDDDDPVDDDDDDDHDND